Protein AF-A0A6A7YAE2-F1 (afdb_monomer_lite)

InterPro domains:
  IPR002514 Transposase IS3/IS911family [PF01527] (31-64)
  IPR010921 Trp repressor/replication initiator [SSF48295] (30-65)

Secondary structure (DSSP, 8-state):
------------S---S--PPPP---SSS-SPP--HHHHHHHHHHHTSTT--HHHHHHHTT----

Sequence (65 aa):
MEDRFVSGLDHRLEPEVEVRRFEVINGALGRRRWTADERTRIVEETLVPGAVVSAAARRHGLTPQ

Radius of gyration: 16.58 Å; chains: 1; bounding box: 34×27×44 Å

Organism: NCBI:txid2608987

Structure (mmCIF, N/CA/C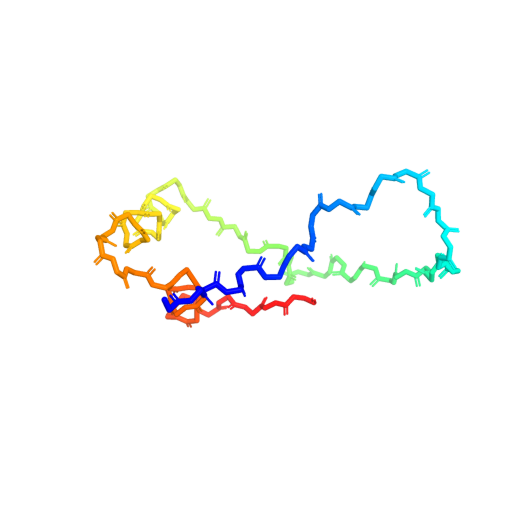/O backbone):
data_AF-A0A6A7YAE2-F1
#
_entry.id   AF-A0A6A7YAE2-F1
#
loop_
_atom_site.group_PDB
_atom_site.id
_atom_site.type_symbol
_atom_site.label_atom_id
_atom_site.label_alt_id
_atom_site.label_comp_id
_atom_site.label_asym_id
_atom_site.label_entity_id
_atom_site.label_seq_id
_atom_site.pdbx_PDB_ins_code
_atom_site.Cartn_x
_atom_site.Cartn_y
_atom_site.Cartn_z
_atom_site.occupancy
_atom_site.B_iso_or_equiv
_atom_site.auth_seq_id
_atom_site.auth_comp_id
_atom_site.auth_asym_id
_atom_site.auth_atom_id
_atom_site.pdbx_PDB_model_num
ATOM 1 N N . MET A 1 1 ? -6.694 -10.105 24.161 1.00 38.56 1 MET A N 1
ATOM 2 C CA . MET A 1 1 ? -6.735 -10.966 22.963 1.00 38.56 1 MET A CA 1
ATOM 3 C C . MET A 1 1 ? -5.659 -10.444 22.041 1.00 38.56 1 MET A C 1
ATOM 5 O O . MET A 1 1 ? -5.851 -9.444 21.374 1.00 38.56 1 MET A O 1
ATOM 9 N N . GLU A 1 2 ? -4.469 -10.996 22.220 1.00 39.16 2 GLU A N 1
ATOM 10 C CA . GLU A 1 2 ? -3.197 -10.421 21.798 1.00 39.16 2 GLU A CA 1
ATOM 11 C C . GLU A 1 2 ? -3.008 -10.707 20.309 1.00 39.16 2 GLU A C 1
ATOM 13 O O . GLU A 1 2 ? -2.699 -11.837 19.926 1.00 39.16 2 GLU A O 1
ATOM 18 N N . ASP A 1 3 ? -3.237 -9.707 19.459 1.00 41.09 3 ASP A N 1
ATOM 19 C CA . ASP A 1 3 ? -2.899 -9.812 18.046 1.00 41.09 3 ASP A CA 1
ATOM 20 C C . ASP A 1 3 ? -1.379 -9.809 17.917 1.00 41.09 3 ASP A C 1
ATOM 22 O O . ASP A 1 3 ? -0.701 -8.781 17.903 1.00 41.09 3 ASP A O 1
ATOM 26 N N . ARG A 1 4 ? -0.853 -11.031 17.873 1.00 50.88 4 ARG A N 1
ATOM 27 C CA . ARG A 1 4 ? 0.509 -11.396 17.516 1.00 50.88 4 ARG A CA 1
ATOM 28 C C . ARG A 1 4 ? 0.813 -10.875 16.109 1.00 50.88 4 ARG A C 1
ATOM 30 O O . ARG A 1 4 ? 0.794 -11.626 15.137 1.00 50.88 4 ARG A O 1
ATOM 37 N N . PHE A 1 5 ? 1.140 -9.593 16.000 1.00 41.38 5 PHE A N 1
ATOM 38 C CA . PHE A 1 5 ? 1.956 -9.089 14.906 1.00 41.38 5 PHE A CA 1
ATOM 39 C C . PHE A 1 5 ? 3.348 -9.695 15.083 1.00 41.38 5 PHE A C 1
ATOM 41 O O . PHE A 1 5 ? 4.187 -9.194 15.829 1.00 41.38 5 PHE A O 1
ATOM 48 N N . VAL A 1 6 ? 3.563 -10.852 14.462 1.00 45.25 6 VAL A N 1
ATOM 49 C CA . VAL A 1 6 ? 4.872 -11.497 14.412 1.00 45.25 6 VAL A CA 1
ATOM 50 C C . VAL A 1 6 ? 5.826 -10.575 13.655 1.00 45.25 6 VAL A C 1
ATOM 52 O O . VAL A 1 6 ? 5.682 -10.337 12.458 1.00 45.25 6 VAL A O 1
ATOM 55 N N . SER A 1 7 ? 6.762 -10.035 14.430 1.00 53.28 7 SER A N 1
ATOM 56 C CA . SER A 1 7 ? 8.034 -9.438 14.042 1.00 53.28 7 SER A CA 1
ATOM 57 C C . SER A 1 7 ? 8.637 -10.089 12.791 1.00 53.28 7 SER A C 1
ATOM 59 O O . SER A 1 7 ? 8.904 -11.289 12.779 1.00 53.28 7 SER A O 1
ATOM 61 N N . GLY A 1 8 ? 8.869 -9.283 11.755 1.00 53.22 8 GLY A N 1
ATOM 62 C CA . GLY A 1 8 ? 9.567 -9.688 10.530 1.00 53.22 8 GLY A CA 1
ATOM 63 C C . GLY A 1 8 ? 10.338 -8.547 9.861 1.00 53.22 8 GLY A C 1
ATOM 64 O O . GLY A 1 8 ? 10.597 -8.605 8.666 1.00 53.22 8 GLY A O 1
ATOM 65 N N . LEU A 1 9 ? 10.660 -7.483 10.604 1.00 55.53 9 LEU A N 1
ATOM 66 C CA . LEU A 1 9 ? 11.466 -6.353 10.119 1.00 55.53 9 LEU A CA 1
ATOM 67 C C . LEU A 1 9 ? 12.623 -6.002 11.070 1.00 55.53 9 LEU A C 1
ATOM 69 O O . LEU A 1 9 ? 13.126 -4.887 11.037 1.00 55.53 9 LEU A O 1
ATOM 73 N N . ASP A 1 10 ? 13.082 -6.951 11.891 1.00 47.12 10 ASP A N 1
ATOM 74 C CA . ASP A 1 10 ? 14.393 -6.857 12.549 1.00 47.12 10 ASP A CA 1
ATOM 75 C C . ASP A 1 10 ? 15.302 -7.948 11.963 1.00 47.12 10 ASP A C 1
ATOM 77 O O . ASP A 1 10 ? 15.528 -9.009 12.536 1.00 47.12 10 ASP A O 1
ATOM 81 N N . HIS A 1 11 ? 15.768 -7.716 10.736 1.00 53.00 11 HIS A N 1
ATOM 82 C CA . HIS A 1 11 ? 16.980 -8.348 10.219 1.00 53.00 11 HIS A CA 1
ATOM 83 C C . HIS A 1 11 ? 18.107 -7.340 10.404 1.00 53.00 11 HIS A C 1
ATOM 85 O O . HIS A 1 11 ? 18.547 -6.665 9.474 1.00 53.00 11 HIS A O 1
ATOM 91 N N . ARG A 1 12 ? 18.508 -7.167 11.663 1.00 52.78 12 ARG A N 1
ATOM 92 C CA . ARG A 1 12 ? 19.692 -6.413 12.050 1.00 52.78 12 ARG A CA 1
ATOM 93 C C . ARG A 1 12 ? 20.922 -7.111 11.469 1.00 52.78 12 ARG A C 1
ATOM 95 O O . ARG A 1 12 ? 21.440 -8.023 12.084 1.00 52.78 12 ARG A O 1
ATOM 102 N N . LEU A 1 13 ? 21.335 -6.682 10.278 1.00 60.03 13 LEU A N 1
ATOM 103 C CA . LEU A 1 13 ? 22.710 -6.664 9.755 1.00 60.03 13 LEU A CA 1
ATOM 104 C C . LEU A 1 13 ? 23.612 -7.909 9.916 1.00 60.03 13 LEU A C 1
ATOM 106 O O . LEU A 1 13 ? 24.809 -7.776 9.719 1.00 60.03 13 LEU A O 1
ATOM 110 N N . GLU A 1 14 ? 23.090 -9.107 10.163 1.00 59.75 14 GLU A N 1
ATOM 111 C CA . GLU A 1 14 ? 23.899 -10.330 10.226 1.00 59.75 14 GLU A CA 1
ATOM 112 C C . GLU A 1 14 ? 23.352 -11.344 9.203 1.00 59.75 14 GLU A C 1
ATOM 114 O O . GLU A 1 14 ? 22.230 -11.836 9.362 1.00 59.75 14 GLU A O 1
ATOM 119 N N . PRO A 1 15 ? 24.073 -11.652 8.109 1.00 55.25 15 PRO A N 1
ATOM 120 C CA . PRO A 1 15 ? 23.630 -12.670 7.169 1.00 55.25 15 PRO A CA 1
ATOM 121 C C . PRO A 1 15 ? 23.960 -14.068 7.715 1.00 55.25 15 PRO A C 1
ATOM 123 O O . PRO A 1 15 ? 24.996 -14.638 7.393 1.00 55.25 15 PRO A O 1
ATOM 126 N N . GLU A 1 16 ? 23.059 -14.653 8.507 1.00 63.81 16 GLU A N 1
ATOM 127 C CA . GLU A 1 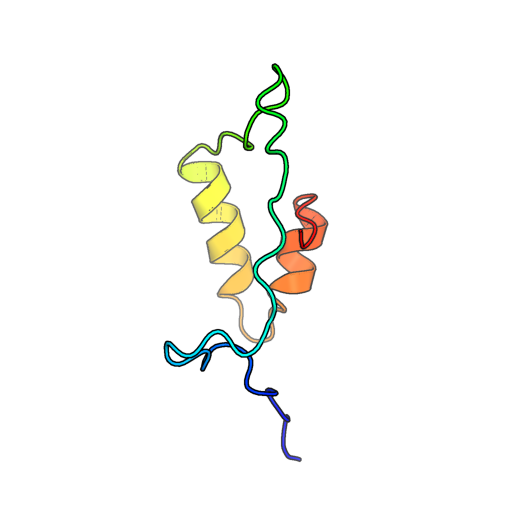16 ? 23.096 -16.098 8.822 1.00 63.81 16 GLU A CA 1
ATOM 128 C C . GLU A 1 16 ? 22.539 -16.963 7.671 1.00 63.81 16 GLU A C 1
ATOM 130 O O . GLU A 1 16 ? 22.606 -18.191 7.699 1.00 63.81 16 GLU A O 1
ATOM 135 N N . VAL A 1 17 ? 21.986 -16.328 6.633 1.00 67.62 17 VAL A N 1
ATOM 136 C CA . VAL A 1 17 ? 21.463 -16.989 5.435 1.00 67.62 17 VAL A CA 1
ATOM 137 C C . VAL A 1 17 ? 22.470 -16.822 4.305 1.00 67.62 17 VAL A C 1
ATOM 139 O O . VAL A 1 17 ? 22.812 -15.700 3.932 1.00 67.62 17 VAL A O 1
ATOM 142 N N . GLU A 1 18 ? 22.919 -17.940 3.731 1.00 72.31 18 GLU A N 1
ATOM 143 C CA . GLU A 1 18 ? 23.693 -17.955 2.489 1.00 72.31 18 GLU A CA 1
ATOM 144 C C . GLU A 1 18 ? 22.961 -17.118 1.428 1.00 72.31 18 GLU A C 1
ATOM 146 O O . GLU A 1 18 ? 21.861 -17.463 0.984 1.00 72.31 18 GLU A O 1
ATOM 151 N N . VAL A 1 19 ? 23.547 -15.976 1.057 1.00 68.94 19 VAL A N 1
ATOM 152 C CA . VAL A 1 19 ? 22.943 -15.036 0.111 1.00 68.94 19 VAL A CA 1
ATOM 153 C C . VAL A 1 19 ? 22.894 -15.700 -1.262 1.00 68.94 19 VAL A C 1
ATOM 155 O O . VAL A 1 19 ? 23.878 -15.732 -2.001 1.00 68.94 19 VAL A O 1
ATOM 158 N N . ARG A 1 20 ? 21.728 -16.241 -1.620 1.00 74.56 20 ARG A N 1
ATOM 159 C CA . ARG A 1 20 ? 21.492 -16.797 -2.953 1.00 74.56 20 ARG A CA 1
ATOM 160 C C . ARG A 1 20 ? 21.411 -15.658 -3.964 1.00 74.56 20 ARG A C 1
ATOM 162 O O . ARG A 1 20 ? 20.657 -14.702 -3.788 1.00 74.56 20 ARG A O 1
ATOM 169 N N . ARG A 1 21 ? 22.186 -15.760 -5.045 1.00 77.50 21 ARG A N 1
ATOM 170 C CA . ARG A 1 21 ? 22.091 -14.845 -6.188 1.00 77.50 21 ARG A CA 1
ATOM 17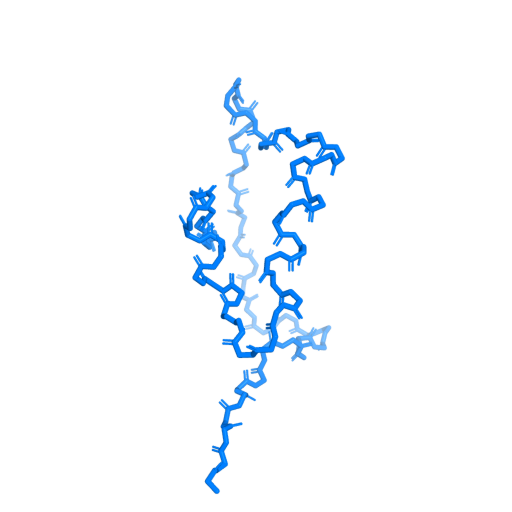1 C C . ARG A 1 21 ? 20.736 -15.051 -6.871 1.00 77.50 21 ARG A C 1
ATOM 173 O O . ARG A 1 21 ? 20.469 -16.135 -7.378 1.00 77.50 21 ARG A O 1
ATOM 180 N N . PHE A 1 22 ? 19.916 -14.005 -6.914 1.00 73.19 22 PHE A N 1
ATOM 181 C CA . PHE A 1 22 ? 18.692 -13.976 -7.712 1.00 73.19 22 PHE A CA 1
ATOM 182 C C . PHE A 1 22 ? 18.986 -13.413 -9.102 1.00 73.19 22 PHE A C 1
ATOM 184 O O . PHE A 1 22 ? 19.673 -12.399 -9.239 1.00 73.19 22 PHE A O 1
ATOM 191 N N . GLU A 1 23 ? 18.453 -14.060 -10.134 1.00 74.38 23 GLU A N 1
ATOM 192 C CA . GLU A 1 23 ? 18.432 -13.501 -11.481 1.00 74.38 23 GLU A CA 1
ATOM 193 C C . GLU A 1 23 ? 17.242 -12.544 -11.604 1.00 74.38 23 GLU A C 1
ATOM 195 O O . GLU A 1 23 ? 16.089 -12.928 -11.407 1.00 74.38 23 GLU A O 1
ATOM 200 N N . VAL A 1 24 ? 17.521 -11.272 -11.894 1.00 71.69 24 VAL A N 1
ATOM 201 C CA . VAL A 1 24 ? 16.484 -10.256 -12.099 1.00 71.69 24 VAL A CA 1
ATOM 202 C C . VAL A 1 24 ? 16.170 -10.182 -13.590 1.00 71.69 24 VAL A C 1
ATOM 204 O O . VAL A 1 24 ? 16.920 -9.580 -14.363 1.00 71.69 24 VAL A O 1
ATOM 207 N N . ILE A 1 25 ? 15.042 -10.766 -13.995 1.00 67.25 25 ILE A N 1
ATOM 208 C CA . ILE A 1 25 ? 14.534 -10.668 -15.368 1.00 67.25 25 ILE A CA 1
ATOM 209 C C . ILE A 1 25 ? 14.045 -9.227 -15.604 1.00 67.25 25 ILE A C 1
ATOM 211 O O . ILE A 1 25 ? 12.952 -8.854 -15.192 1.00 67.25 25 ILE A O 1
ATOM 215 N N . ASN A 1 26 ? 14.854 -8.402 -16.276 1.00 60.81 26 ASN A N 1
ATOM 216 C CA . ASN A 1 26 ? 14.509 -7.027 -16.682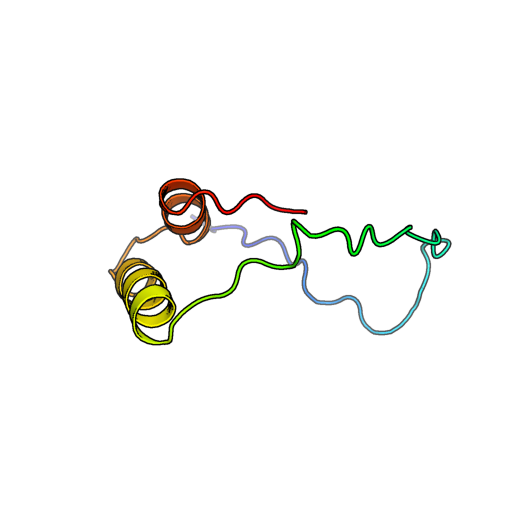 1.00 60.81 26 ASN A CA 1
ATOM 217 C C . ASN A 1 26 ? 13.886 -6.978 -18.099 1.00 60.81 26 ASN A C 1
ATOM 219 O O . ASN A 1 26 ? 14.193 -6.088 -18.890 1.00 60.81 26 ASN A O 1
ATOM 223 N N . GLY A 1 27 ? 13.056 -7.964 -18.461 1.00 54.16 27 GLY A N 1
ATOM 224 C CA . GLY A 1 27 ? 12.343 -7.976 -19.747 1.00 54.16 27 GLY A CA 1
ATOM 225 C C . GLY A 1 27 ? 11.305 -6.848 -19.846 1.00 54.16 27 GLY A C 1
ATOM 226 O O . GLY A 1 27 ? 10.975 -6.219 -18.847 1.00 54.16 27 GLY A O 1
ATOM 227 N N . ALA A 1 28 ? 10.735 -6.612 -21.035 1.00 57.53 28 ALA A N 1
ATOM 228 C CA . ALA A 1 28 ? 9.727 -5.564 -21.289 1.00 57.53 28 ALA A CA 1
ATOM 229 C C . ALA A 1 28 ? 8.473 -5.614 -20.374 1.00 57.53 28 ALA A C 1
ATOM 231 O O . ALA A 1 28 ? 7.708 -4.653 -20.323 1.00 57.53 28 ALA A O 1
ATOM 232 N N . LEU A 1 29 ? 8.293 -6.691 -19.600 1.00 57.72 29 LEU A N 1
ATOM 233 C CA . LEU A 1 29 ? 7.480 -6.740 -18.379 1.00 57.72 29 LEU A CA 1
ATOM 234 C C . LEU A 1 29 ? 8.304 -6.269 -17.160 1.00 57.72 29 LEU A C 1
ATOM 236 O O . LEU A 1 29 ? 8.626 -7.053 -16.271 1.00 57.72 29 LEU A O 1
ATOM 240 N N . GLY A 1 30 ? 8.701 -4.996 -17.133 1.00 67.62 30 GLY A N 1
ATOM 241 C CA . GLY A 1 30 ? 9.462 -4.419 -16.019 1.00 67.62 30 GLY A CA 1
ATOM 242 C C . GLY A 1 30 ? 8.658 -4.309 -14.712 1.00 67.62 30 GLY A C 1
ATOM 243 O O . GLY A 1 30 ? 7.547 -4.822 -14.575 1.00 67.62 30 GLY A O 1
ATOM 244 N N . ARG A 1 31 ? 9.191 -3.567 -13.728 1.00 72.25 31 ARG A N 1
ATOM 245 C CA . ARG A 1 31 ? 8.411 -3.184 -12.536 1.00 72.25 31 ARG A CA 1
ATOM 246 C C . ARG A 1 31 ? 7.161 -2.425 -12.972 1.00 72.25 31 ARG A C 1
ATOM 248 O O . ARG A 1 31 ? 7.249 -1.535 -13.819 1.00 72.25 31 ARG A O 1
ATOM 255 N N . ARG A 1 32 ? 6.016 -2.727 -12.352 1.00 80.06 32 ARG A N 1
ATOM 256 C CA . ARG A 1 32 ? 4.778 -1.977 -12.589 1.00 80.06 32 ARG A CA 1
ATOM 257 C C . ARG A 1 32 ? 5.060 -0.480 -12.432 1.00 80.06 32 ARG A C 1
ATOM 259 O O . ARG A 1 32 ? 5.559 -0.050 -11.392 1.00 80.06 32 ARG A O 1
ATOM 266 N N . ARG A 1 33 ? 4.74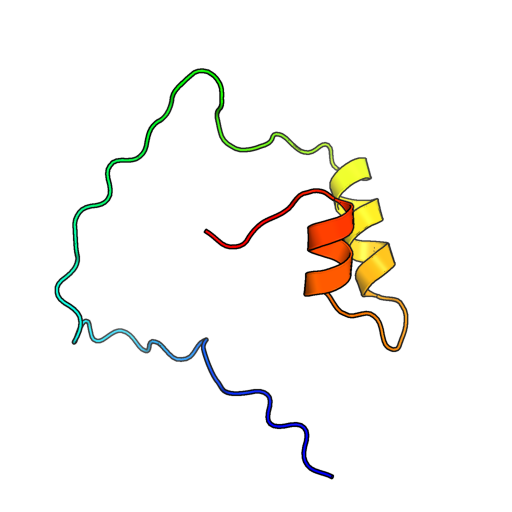0 0.310 -13.457 1.00 84.06 33 ARG A N 1
ATOM 267 C CA . ARG A 1 33 ? 4.739 1.773 -13.377 1.00 84.06 33 ARG A CA 1
ATOM 268 C C . ARG A 1 33 ? 3.422 2.193 -12.738 1.00 84.06 33 ARG A C 1
ATOM 270 O O . ARG A 1 33 ? 2.374 1.739 -13.175 1.00 84.06 33 ARG A O 1
ATOM 277 N N . TRP A 1 34 ? 3.494 3.021 -11.706 1.00 85.25 34 TRP A N 1
ATOM 278 C CA . TRP A 1 34 ? 2.316 3.592 -11.063 1.00 85.25 34 TRP A CA 1
ATOM 279 C C . TRP A 1 34 ? 2.320 5.090 -11.308 1.00 85.25 34 TRP A C 1
ATOM 281 O O . TRP A 1 34 ? 3.362 5.745 -11.173 1.00 85.25 34 TRP A O 1
ATOM 291 N N . THR A 1 35 ? 1.159 5.624 -11.647 1.00 91.88 35 THR A N 1
ATOM 292 C CA . THR A 1 35 ? 0.875 7.048 -11.504 1.00 91.88 35 THR A CA 1
ATOM 293 C C . THR A 1 35 ? 0.740 7.407 -10.021 1.00 91.88 35 THR A C 1
ATOM 295 O O . THR A 1 35 ? 0.537 6.540 -9.163 1.00 91.88 35 THR A O 1
ATOM 298 N N . ALA A 1 36 ? 0.883 8.694 -9.697 1.00 94.38 36 ALA A N 1
ATOM 299 C CA . ALA A 1 36 ? 0.675 9.167 -8.330 1.00 94.38 36 ALA A CA 1
ATOM 300 C C . ALA A 1 36 ? -0.759 8.874 -7.864 1.00 94.38 36 ALA A C 1
ATOM 302 O O . ALA A 1 36 ? -0.943 8.359 -6.766 1.00 94.38 36 ALA A O 1
ATOM 303 N N . ASP A 1 37 ? -1.744 9.096 -8.734 1.00 94.94 37 ASP A N 1
ATOM 304 C CA . ASP A 1 37 ? -3.160 8.881 -8.429 1.00 94.94 37 ASP A CA 1
ATOM 305 C C . ASP A 1 37 ? -3.484 7.413 -8.140 1.00 94.94 37 ASP A C 1
ATOM 307 O O . ASP A 1 37 ? -4.194 7.111 -7.181 1.00 94.94 37 ASP A O 1
ATOM 311 N N . GLU A 1 38 ? -2.935 6.480 -8.923 1.00 91.69 38 GLU A N 1
ATOM 312 C CA . GLU A 1 38 ? -3.086 5.044 -8.653 1.00 91.69 38 GLU A CA 1
ATOM 313 C C . GLU A 1 38 ? -2.503 4.675 -7.290 1.00 91.69 38 GLU A C 1
ATOM 315 O O . GLU A 1 38 ? -3.118 3.926 -6.533 1.00 91.69 38 GLU A O 1
ATOM 320 N N . ARG A 1 39 ? -1.340 5.233 -6.939 1.00 91.94 39 ARG A N 1
ATOM 321 C CA . ARG A 1 39 ? -0.732 4.989 -5.630 1.00 91.94 39 ARG A CA 1
ATOM 322 C C . ARG A 1 39 ? -1.574 5.570 -4.499 1.00 91.94 39 ARG A C 1
ATOM 324 O O . ARG A 1 39 ? -1.766 4.886 -3.498 1.00 91.94 39 ARG A O 1
ATOM 331 N N . THR A 1 40 ? -2.081 6.787 -4.663 1.00 96.56 40 THR A N 1
ATOM 332 C CA . THR A 1 40 ? -2.915 7.462 -3.664 1.00 96.56 40 THR A CA 1
ATOM 333 C C . THR A 1 40 ? -4.179 6.665 -3.375 1.00 96.56 40 THR A C 1
ATOM 335 O O . THR A 1 40 ? -4.430 6.361 -2.215 1.00 96.56 40 THR A O 1
ATOM 338 N N . ARG A 1 41 ? -4.903 6.212 -4.406 1.00 94.25 41 ARG A N 1
ATOM 339 C CA . ARG A 1 41 ? -6.128 5.407 -4.232 1.00 94.25 41 ARG A CA 1
ATOM 340 C C . ARG A 1 41 ? -5.884 4.144 -3.409 1.00 94.25 41 ARG A C 1
ATOM 342 O O . ARG A 1 41 ? -6.671 3.802 -2.532 1.00 94.25 41 ARG A O 1
ATOM 349 N N . ILE A 1 42 ? -4.775 3.461 -3.685 1.00 93.56 42 ILE A N 1
ATOM 350 C CA . ILE A 1 42 ? -4.405 2.227 -2.985 1.00 93.56 42 ILE A CA 1
ATOM 351 C C . ILE A 1 42 ? -4.051 2.522 -1.524 1.00 93.56 42 ILE A C 1
ATOM 353 O O . ILE A 1 42 ? -4.412 1.752 -0.638 1.00 93.56 42 ILE A O 1
ATOM 357 N N . VAL A 1 43 ? -3.377 3.642 -1.254 1.00 95.31 43 VAL A N 1
ATOM 358 C CA . VAL A 1 43 ? -3.044 4.068 0.112 1.00 95.31 43 VAL A CA 1
ATOM 359 C C . VAL A 1 43 ? -4.297 4.479 0.884 1.00 95.31 43 VAL A C 1
ATOM 361 O O . VAL A 1 43 ? -4.489 3.998 1.996 1.00 95.31 43 VAL A O 1
ATOM 364 N N . GLU A 1 44 ? -5.172 5.302 0.311 1.00 97.31 44 GLU A N 1
ATOM 365 C CA . GLU A 1 44 ? -6.414 5.758 0.953 1.00 97.31 44 GLU A CA 1
ATOM 366 C C . GLU A 1 44 ? -7.294 4.589 1.402 1.00 97.31 44 GLU A C 1
ATOM 368 O O . GLU A 1 44 ? -7.804 4.577 2.520 1.00 97.31 44 GLU A O 1
ATOM 373 N N . GLU A 1 45 ? -7.392 3.550 0.576 1.00 95.81 45 GLU A N 1
ATOM 374 C CA . GLU A 1 45 ? -8.107 2.323 0.910 1.00 95.81 45 GLU A CA 1
ATOM 375 C C . GLU A 1 45 ? -7.542 1.613 2.152 1.00 95.81 45 GLU A C 1
ATOM 377 O O . GLU A 1 45 ? -8.291 1.032 2.939 1.00 95.81 45 GLU A O 1
ATOM 382 N N . THR A 1 46 ? -6.224 1.674 2.358 1.00 96.81 46 THR A N 1
ATOM 383 C CA . THR A 1 46 ? -5.575 1.091 3.543 1.00 96.81 46 THR A CA 1
ATOM 384 C C . THR A 1 46 ? -5.698 1.949 4.798 1.00 96.81 46 THR A C 1
ATOM 386 O O . THR A 1 46 ? -5.444 1.446 5.889 1.00 96.81 46 THR A O 1
ATOM 389 N N . LEU A 1 47 ? -6.093 3.218 4.666 1.00 96.81 47 LEU A N 1
ATOM 390 C CA . LEU A 1 47 ? -6.264 4.137 5.794 1.00 96.81 47 LEU A CA 1
ATOM 391 C C . LEU A 1 47 ? -7.636 4.007 6.468 1.00 96.81 47 LEU A C 1
ATOM 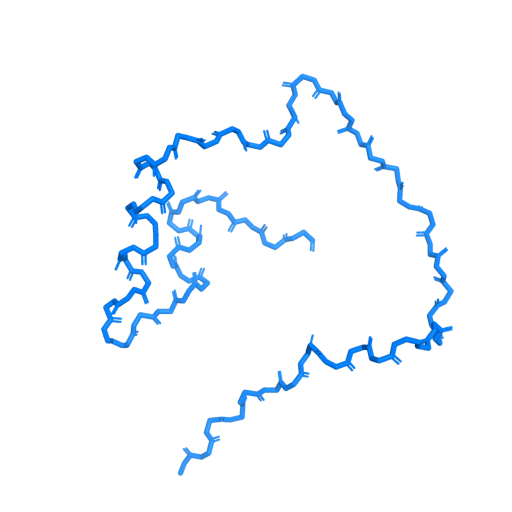393 O O . LEU A 1 47 ? -7.842 4.561 7.548 1.00 96.81 47 LEU A O 1
ATOM 397 N N . VAL A 1 48 ? -8.573 3.268 5.866 1.00 95.56 48 VAL A N 1
ATOM 398 C CA . VAL A 1 48 ? -9.875 2.985 6.479 1.00 95.56 48 VAL A CA 1
ATOM 399 C C . VAL A 1 48 ? -9.676 2.138 7.749 1.00 95.56 48 VAL A C 1
ATOM 401 O O . VAL A 1 48 ? -8.986 1.116 7.696 1.00 95.56 48 VAL A O 1
ATOM 404 N N . PRO A 1 49 ? -10.285 2.499 8.896 1.00 95.62 49 PRO A N 1
ATOM 405 C CA . PRO A 1 49 ? -10.206 1.687 10.108 1.00 95.62 49 PRO A CA 1
ATOM 406 C C . PRO A 1 49 ? -10.644 0.237 9.868 1.00 95.62 49 PRO A C 1
ATOM 408 O O . PRO A 1 49 ? -11.707 -0.018 9.306 1.00 95.62 49 PRO A O 1
ATOM 411 N N . GLY A 1 50 ? -9.817 -0.720 10.295 1.00 96.12 50 GLY A N 1
ATOM 412 C CA . GLY A 1 50 ? -10.052 -2.151 10.066 1.00 96.12 50 GLY A CA 1
ATOM 413 C C . GLY A 1 50 ? -9.635 -2.660 8.679 1.00 96.12 50 GLY A C 1
ATOM 414 O O . GLY A 1 50 ? -9.832 -3.840 8.385 1.00 96.12 50 GLY A O 1
ATOM 415 N N . ALA A 1 51 ? -9.046 -1.819 7.823 1.00 95.81 51 ALA A N 1
ATOM 416 C CA . ALA A 1 51 ? -8.524 -2.258 6.536 1.00 95.81 51 ALA A CA 1
ATOM 417 C C . ALA A 1 51 ? -7.347 -3.232 6.694 1.00 95.81 51 ALA A C 1
ATOM 419 O O . ALA A 1 51 ? -6.437 -3.047 7.502 1.00 95.81 51 ALA A O 1
ATOM 420 N N . VAL A 1 52 ? -7.334 -4.263 5.847 1.00 96.19 52 VAL A N 1
ATOM 421 C CA . VAL A 1 52 ? -6.225 -5.216 5.749 1.00 96.19 52 VAL A CA 1
ATOM 422 C C . VAL A 1 52 ? -5.396 -4.879 4.514 1.00 96.19 52 VAL A C 1
ATOM 424 O O . VAL A 1 52 ? -5.852 -5.060 3.383 1.00 96.19 52 VAL A O 1
ATOM 427 N N . VAL A 1 53 ? -4.148 -4.451 4.724 1.00 94.25 53 VAL A N 1
ATOM 428 C CA . VAL A 1 53 ? -3.218 -4.042 3.651 1.00 94.25 53 VAL A CA 1
ATOM 429 C C . VAL A 1 53 ? -3.050 -5.136 2.598 1.00 94.25 53 VAL A C 1
ATOM 431 O O . VAL A 1 53 ? -3.095 -4.873 1.400 1.00 94.25 53 VAL A O 1
ATOM 434 N N . SER A 1 54 ? -2.927 -6.393 3.029 1.00 92.44 54 SER A N 1
ATOM 435 C CA . SER A 1 54 ? -2.781 -7.518 2.103 1.00 92.44 54 SER A CA 1
ATOM 436 C C . SER A 1 54 ? -4.049 -7.778 1.276 1.00 92.44 54 SER A C 1
ATOM 438 O O . SER A 1 54 ? -3.965 -8.300 0.165 1.00 92.44 54 SER A O 1
ATOM 440 N N . ALA A 1 55 ? -5.234 -7.427 1.780 1.00 93.94 55 ALA A N 1
ATOM 441 C CA . ALA A 1 55 ? -6.479 -7.536 1.026 1.00 93.94 55 ALA A CA 1
ATOM 442 C C . ALA A 1 55 ? -6.586 -6.419 -0.023 1.00 93.94 55 ALA A C 1
ATOM 444 O O . ALA A 1 55 ? -6.935 -6.707 -1.166 1.00 93.94 55 ALA A O 1
ATOM 445 N N . ALA A 1 56 ? -6.217 -5.183 0.336 1.00 94.38 56 ALA A N 1
ATOM 446 C CA . ALA A 1 56 ? -6.108 -4.075 -0.614 1.00 94.38 56 ALA A CA 1
ATOM 447 C C . ALA A 1 56 ? -5.112 -4.414 -1.730 1.00 94.38 56 ALA A C 1
ATOM 449 O O . ALA A 1 56 ? -5.458 -4.385 -2.905 1.00 94.38 56 ALA A O 1
ATOM 450 N N . ALA A 1 57 ? -3.917 -4.883 -1.371 1.00 92.50 57 ALA A N 1
ATOM 451 C CA . ALA A 1 57 ? -2.898 -5.307 -2.325 1.00 92.50 57 ALA A CA 1
ATOM 452 C C . ALA A 1 57 ? -3.428 -6.326 -3.356 1.00 92.50 57 ALA A C 1
ATOM 454 O O . ALA A 1 57 ? -3.236 -6.150 -4.559 1.00 92.50 57 ALA A O 1
ATOM 455 N N . ARG A 1 58 ? -4.171 -7.348 -2.908 1.00 92.81 58 ARG A N 1
ATOM 456 C CA . ARG A 1 58 ? -4.763 -8.365 -3.796 1.00 92.81 58 ARG A CA 1
ATOM 457 C C . ARG A 1 58 ? -5.818 -7.798 -4.745 1.00 92.81 58 ARG A C 1
ATOM 459 O O . ARG A 1 58 ? -5.846 -8.213 -5.900 1.00 92.81 58 ARG A O 1
ATOM 466 N N . ARG A 1 59 ? -6.640 -6.837 -4.304 1.00 93.38 59 ARG A N 1
ATOM 467 C CA . ARG A 1 59 ? -7.610 -6.150 -5.184 1.00 93.38 59 ARG A CA 1
ATOM 468 C C . ARG A 1 59 ? -6.926 -5.415 -6.332 1.00 93.38 59 ARG A C 1
ATOM 470 O O . ARG A 1 59 ? -7.471 -5.359 -7.427 1.00 93.38 59 ARG A O 1
ATOM 477 N N . HIS A 1 60 ? -5.699 -4.951 -6.104 1.00 91.38 60 HIS A N 1
ATOM 478 C CA . HIS A 1 60 ? -4.861 -4.307 -7.116 1.00 91.38 60 HIS A CA 1
ATOM 479 C C . HIS A 1 60 ? -3.893 -5.278 -7.806 1.00 91.38 60 HIS A C 1
ATOM 481 O O . HIS A 1 60 ? -2.961 -4.845 -8.480 1.00 91.38 60 HIS A O 1
ATOM 487 N N . GLY A 1 61 ? -4.071 -6.595 -7.655 1.00 89.50 61 GLY A N 1
ATOM 488 C CA . GLY A 1 61 ? -3.223 -7.603 -8.300 1.00 89.50 61 GLY A CA 1
ATOM 489 C C . GLY A 1 61 ? -1.755 -7.517 -7.877 1.00 89.50 61 GLY A C 1
ATOM 490 O O . GLY A 1 61 ? -0.864 -7.700 -8.708 1.00 89.50 61 GLY A O 1
ATOM 491 N N . LEU A 1 62 ? -1.499 -7.151 -6.620 1.00 87.38 62 LEU A N 1
ATOM 492 C CA . LEU A 1 62 ? -0.172 -7.140 -6.016 1.00 87.38 62 LEU A CA 1
ATOM 493 C C . LEU A 1 62 ? 0.015 -8.436 -5.237 1.00 87.38 62 LEU A C 1
ATOM 495 O O . LEU A 1 62 ? -0.714 -8.713 -4.280 1.00 87.38 62 LEU A O 1
ATOM 499 N N . THR A 1 63 ? 0.997 -9.227 -5.652 1.00 80.31 63 THR A N 1
ATOM 500 C CA . THR A 1 63 ? 1.390 -10.456 -4.969 1.00 80.31 63 THR A CA 1
ATOM 501 C C . THR A 1 63 ? 2.716 -10.237 -4.242 1.00 80.31 63 THR A C 1
ATOM 503 O O . THR A 1 63 ? 3.584 -9.535 -4.772 1.00 80.31 63 THR A O 1
ATOM 506 N N . PRO A 1 64 ? 2.901 -10.829 -3.048 1.00 73.62 64 PRO A N 1
ATOM 507 C CA . PRO A 1 64 ? 4.228 -10.957 -2.452 1.00 73.62 64 PRO A CA 1
ATOM 508 C C . PRO A 1 64 ? 5.202 -11.579 -3.466 1.00 73.62 64 PRO A C 1
ATOM 510 O O . PRO A 1 64 ? 4.780 -12.400 -4.285 1.00 73.62 64 PRO A O 1
ATOM 513 N N . GLN A 1 65 ? 6.456 -11.129 -3.455 1.00 65.50 65 GLN A N 1
ATOM 514 C CA . GLN A 1 65 ? 7.549 -11.721 -4.235 1.00 65.50 65 GLN A CA 1
ATOM 515 C C . GLN A 1 65 ? 8.234 -12.815 -3.423 1.00 65.50 65 GLN A C 1
ATOM 517 O O . GLN A 1 65 ? 8.273 -12.659 -2.181 1.00 65.50 65 GLN A O 1
#

Foldseek 3Di:
DDPPPDDDPPPPPDCPDDDDDDDDPCPVPHPDDDDPVNVVVLVVQCPPPPDDNVVSCVVVVHDDD

pLDDT: mean 75.83, std 18.59, range [38.56, 97.31]